Protein AF-A0AAD9IVC5-F1 (afdb_monomer_lite)

Organism: NCBI:txid53620

Radius of gyration: 12.46 Å; chains: 1; bounding box: 29×20×35 Å

Secondary structure (DSSP, 8-state):
-EESSTTTT--HHHHHHHHHHHHHHHHTT---EE--SS--HHHHHHHS--PPPP----

Foldseek 3Di:
DEEEAPCPPHDPVVSVVVLVVVVVCVLVVDDYDYDHDDDDPSRVVSVPPDDDHPPPPD

Structure (mmCIF, N/CA/C/O backbone):
data_AF-A0AAD9IVC5-F1
#
_entry.id   AF-A0AAD9IVC5-F1
#
loop_
_atom_site.group_PDB
_atom_site.id
_atom_site.type_symbol
_atom_site.label_atom_id
_atom_site.label_alt_id
_atom_site.label_comp_id
_atom_site.label_asym_id
_atom_site.label_entity_id
_atom_site.label_seq_id
_atom_site.pdbx_PDB_ins_code
_atom_site.Cartn_x
_atom_site.Cartn_y
_atom_site.Cartn_z
_atom_site.occupancy
_atom_site.B_iso_or_equiv
_atom_site.auth_seq_id
_atom_site.auth_comp_id
_atom_site.auth_asym_id
_atom_site.auth_atom_id
_atom_site.pdbx_PDB_model_num
ATOM 1 N N . MET A 1 1 ? -13.092 3.851 0.000 1.00 72.25 1 MET A N 1
ATOM 2 C CA . MET A 1 1 ? -12.415 3.888 -1.317 1.00 72.25 1 MET A CA 1
ATOM 3 C C . MET A 1 1 ? -11.774 2.531 -1.563 1.00 72.25 1 MET A C 1
ATOM 5 O O . MET A 1 1 ? -11.318 1.928 -0.598 1.00 72.25 1 MET A O 1
ATOM 9 N N . PHE A 1 2 ? -11.771 2.061 -2.811 1.00 80.94 2 PHE A N 1
ATOM 10 C CA . PHE A 1 2 ? -11.099 0.826 -3.221 1.00 80.94 2 PHE A CA 1
ATOM 11 C C . PHE A 1 2 ? -9.953 1.185 -4.168 1.00 80.94 2 PHE A C 1
ATOM 13 O O . PHE A 1 2 ? -10.184 1.914 -5.133 1.00 80.94 2 PHE A O 1
ATOM 20 N N . CYS A 1 3 ? -8.745 0.705 -3.881 1.00 79.81 3 CYS A N 1
ATOM 21 C CA . CYS A 1 3 ? -7.565 0.905 -4.721 1.00 79.81 3 CYS A CA 1
ATOM 22 C C . CYS A 1 3 ? -6.946 -0.457 -5.044 1.00 79.81 3 CYS A C 1
ATOM 24 O O . CYS A 1 3 ? -6.643 -1.216 -4.129 1.00 79.81 3 CYS A O 1
ATOM 26 N N . ASP A 1 4 ? -6.765 -0.769 -6.325 1.00 83.62 4 ASP A N 1
ATOM 27 C CA . ASP A 1 4 ? -6.051 -1.977 -6.742 1.00 83.62 4 ASP A CA 1
ATOM 28 C C . ASP A 1 4 ? -4.625 -1.589 -7.143 1.00 83.62 4 ASP A C 1
ATOM 30 O O . ASP A 1 4 ? -4.438 -0.753 -8.025 1.00 83.62 4 ASP A O 1
ATOM 34 N N . GLU A 1 5 ? -3.638 -2.119 -6.424 1.00 85.88 5 GLU A N 1
ATOM 35 C CA . GLU A 1 5 ? -2.202 -1.877 -6.622 1.00 85.88 5 GLU A CA 1
ATOM 36 C C . GLU A 1 5 ? -1.756 -0.397 -6.776 1.00 85.88 5 GLU A C 1
ATOM 38 O O . GLU A 1 5 ? -1.015 -0.057 -7.705 1.00 85.88 5 GLU A O 1
ATOM 43 N N . PRO A 1 6 ? -2.108 0.526 -5.859 1.00 86.44 6 PRO A N 1
ATOM 44 C CA . PRO A 1 6 ? -1.877 1.963 -6.052 1.00 86.44 6 PRO A CA 1
ATOM 45 C C . PRO A 1 6 ? -0.396 2.383 -6.024 1.00 86.44 6 PRO A C 1
ATOM 47 O O . PRO A 1 6 ? -0.077 3.538 -6.297 1.00 86.44 6 PRO A O 1
ATOM 50 N N . THR A 1 7 ? 0.513 1.467 -5.681 1.00 89.94 7 THR A N 1
ATOM 51 C CA . THR A 1 7 ? 1.963 1.699 -5.642 1.00 89.94 7 THR A CA 1
ATOM 52 C C . THR A 1 7 ? 2.719 1.034 -6.797 1.00 89.94 7 THR A C 1
ATOM 54 O O . THR A 1 7 ? 3.947 1.107 -6.833 1.00 89.94 7 THR A O 1
ATOM 57 N N . SER A 1 8 ? 2.028 0.355 -7.721 1.00 88.06 8 SER A N 1
ATOM 58 C CA . SER A 1 8 ? 2.671 -0.405 -8.800 1.00 88.06 8 SER A CA 1
ATOM 59 C C . SER A 1 8 ? 3.426 0.511 -9.769 1.00 88.06 8 SER A C 1
ATOM 61 O O . SER A 1 8 ? 2.905 1.529 -10.221 1.00 88.06 8 SER A O 1
ATOM 63 N N . GLY A 1 9 ? 4.682 0.169 -10.070 1.00 86.94 9 GLY A N 1
ATOM 64 C CA . GLY A 1 9 ? 5.547 0.951 -10.962 1.00 86.94 9 GLY A CA 1
ATOM 65 C C . GLY A 1 9 ? 6.076 2.271 -10.383 1.00 86.94 9 GLY A C 1
ATOM 66 O O . GLY A 1 9 ? 6.769 2.998 -11.094 1.00 86.94 9 GLY A O 1
ATOM 67 N N . LEU A 1 10 ? 5.784 2.584 -9.115 1.00 89.62 10 LEU A N 1
ATOM 68 C CA . LEU A 1 10 ? 6.348 3.742 -8.422 1.00 89.62 10 LEU A CA 1
ATOM 69 C C . LEU A 1 10 ? 7.687 3.398 -7.766 1.00 89.62 10 LEU A C 1
ATOM 71 O O . LEU A 1 10 ? 7.904 2.281 -7.294 1.00 89.62 10 LEU A O 1
ATOM 75 N N . ASP A 1 11 ? 8.576 4.386 -7.688 1.00 89.06 11 ASP A N 1
ATOM 76 C CA . ASP A 1 11 ? 9.731 4.285 -6.803 1.00 89.06 11 ASP A CA 1
ATOM 77 C C . ASP A 1 11 ? 9.303 4.332 -5.324 1.00 89.06 11 ASP A C 1
ATOM 79 O O . ASP A 1 11 ? 8.166 4.669 -4.975 1.00 89.06 11 ASP A O 1
ATOM 83 N N . SER A 1 12 ? 10.233 3.999 -4.429 1.00 84.94 12 SER A N 1
ATOM 84 C CA . SER A 1 12 ? 9.964 3.928 -2.990 1.00 84.94 12 SER A CA 1
ATOM 85 C C . SER A 1 12 ? 9.460 5.247 -2.393 1.00 84.94 12 SER A C 1
ATOM 87 O O . SER A 1 12 ? 8.688 5.222 -1.434 1.00 84.94 12 SER A O 1
ATOM 89 N N . PHE A 1 13 ? 9.880 6.397 -2.929 1.00 87.81 13 PHE A N 1
ATOM 90 C CA . PHE A 1 13 ? 9.462 7.703 -2.421 1.00 87.81 13 PHE A CA 1
ATOM 91 C C . PHE A 1 13 ? 8.029 8.021 -2.855 1.00 87.81 13 PHE A C 1
ATOM 93 O O . PHE A 1 13 ? 7.197 8.387 -2.022 1.00 87.81 13 PHE A O 1
ATOM 100 N N . ALA A 1 14 ? 7.717 7.827 -4.134 1.00 90.56 14 ALA A N 1
ATOM 101 C CA . ALA A 1 14 ? 6.382 8.037 -4.676 1.00 90.56 14 ALA A CA 1
ATOM 102 C C . ALA A 1 14 ? 5.359 7.061 -4.067 1.00 90.56 14 ALA A C 1
ATOM 104 O O . ALA A 1 14 ? 4.275 7.487 -3.669 1.00 90.56 14 ALA A O 1
ATOM 105 N N . ALA A 1 15 ? 5.717 5.784 -3.894 1.00 90.00 15 ALA A N 1
ATOM 106 C CA . ALA A 1 15 ? 4.872 4.803 -3.210 1.00 90.00 15 ALA A CA 1
ATOM 107 C C . ALA A 1 15 ? 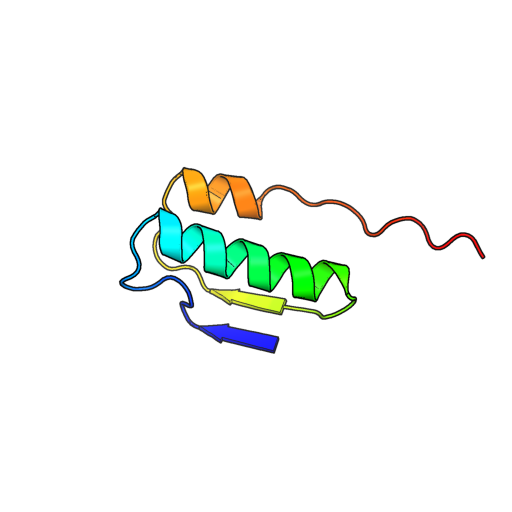4.563 5.215 -1.757 1.00 90.00 15 ALA A C 1
ATOM 109 O O . ALA A 1 15 ? 3.420 5.127 -1.311 1.00 90.00 15 ALA A O 1
ATOM 110 N N . CYS A 1 16 ? 5.560 5.737 -1.037 1.00 88.62 16 CYS A N 1
ATOM 111 C CA . CYS A 1 16 ? 5.388 6.265 0.316 1.00 88.62 16 CYS A CA 1
ATOM 112 C C . CYS A 1 16 ? 4.399 7.446 0.351 1.00 88.62 16 CYS A C 1
ATOM 114 O O . CYS A 1 16 ? 3.482 7.456 1.172 1.00 88.62 16 CYS A O 1
ATOM 116 N N . ARG A 1 17 ? 4.501 8.396 -0.593 1.00 91.81 17 ARG A N 1
ATOM 117 C CA . ARG A 1 17 ? 3.544 9.516 -0.709 1.00 91.81 17 ARG A CA 1
ATOM 118 C C . ARG A 1 17 ? 2.106 9.039 -0.948 1.00 91.81 17 ARG A C 1
ATOM 120 O O . ARG A 1 17 ? 1.174 9.615 -0.389 1.00 91.81 17 ARG A O 1
ATOM 127 N N . VAL A 1 18 ? 1.917 7.994 -1.756 1.00 92.50 18 VAL A N 1
ATOM 128 C CA . VAL A 1 18 ? 0.591 7.394 -1.985 1.00 92.50 18 VAL A CA 1
ATOM 129 C C . VAL A 1 18 ? 0.020 6.829 -0.684 1.00 92.50 18 VAL A C 1
ATOM 131 O O . VAL A 1 18 ? -1.125 7.119 -0.346 1.00 92.50 18 VAL A O 1
ATOM 134 N N . LEU A 1 19 ? 0.815 6.081 0.084 1.00 90.31 19 LEU A N 1
ATOM 135 C CA . LEU A 1 19 ? 0.374 5.507 1.360 1.00 90.31 19 LEU A CA 1
ATOM 136 C C . LEU A 1 19 ? 0.038 6.574 2.405 1.00 90.31 19 LEU A C 1
ATOM 138 O O . LEU A 1 19 ? -0.973 6.444 3.093 1.00 90.31 19 LEU A O 1
ATOM 142 N N . GLU A 1 20 ? 0.818 7.653 2.490 1.00 90.75 20 GLU A N 1
ATOM 143 C CA . GLU A 1 20 ? 0.495 8.798 3.354 1.00 90.75 20 GLU A CA 1
ATOM 144 C C . GLU A 1 20 ? -0.853 9.428 2.984 1.00 90.75 20 GLU A C 1
ATOM 146 O O . GLU A 1 20 ? -1.652 9.761 3.861 1.00 90.75 20 GLU A O 1
ATOM 151 N N . ALA A 1 21 ? -1.147 9.561 1.688 1.00 92.00 21 ALA A N 1
ATOM 152 C CA . ALA A 1 21 ? -2.433 10.075 1.231 1.00 92.00 21 ALA A CA 1
ATOM 153 C C . ALA A 1 21 ? -3.592 9.133 1.602 1.00 92.00 21 ALA A C 1
ATOM 155 O O . ALA A 1 21 ? -4.622 9.599 2.097 1.00 92.00 21 ALA A O 1
ATOM 156 N N . LEU A 1 22 ? -3.418 7.816 1.427 1.00 90.75 22 LEU A N 1
ATOM 157 C CA . LEU A 1 22 ? -4.400 6.818 1.865 1.00 90.75 22 LEU A CA 1
ATOM 158 C C . LEU A 1 22 ? -4.639 6.895 3.381 1.00 90.75 22 LEU A C 1
ATOM 160 O O . LEU A 1 22 ? -5.790 6.880 3.817 1.00 90.75 22 LEU A O 1
ATOM 164 N N . ARG A 1 23 ? -3.577 7.060 4.175 1.00 88.12 23 ARG A N 1
ATOM 165 C CA . ARG A 1 23 ? -3.660 7.182 5.636 1.00 88.12 23 ARG A CA 1
ATOM 166 C C . ARG A 1 23 ? -4.334 8.474 6.094 1.00 88.12 23 ARG A C 1
ATOM 168 O O . ARG A 1 23 ? -5.145 8.465 7.016 1.00 88.12 23 ARG A O 1
ATOM 175 N N . ASN A 1 24 ? -4.090 9.588 5.411 1.00 89.94 24 ASN A N 1
ATOM 176 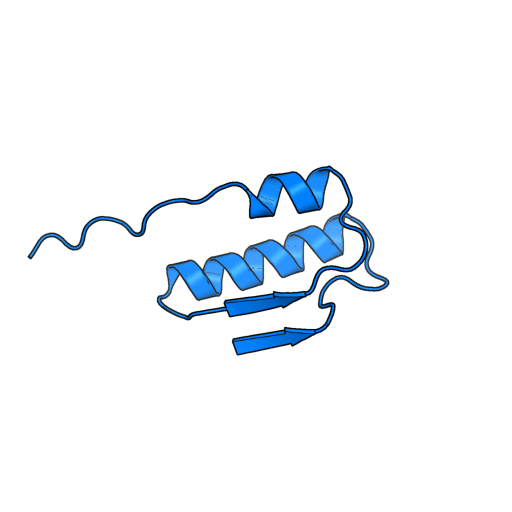C CA . ASN A 1 24 ? -4.819 10.828 5.679 1.00 89.94 24 ASN A CA 1
ATOM 177 C C . ASN A 1 24 ? -6.323 10.671 5.419 1.00 89.94 24 ASN A C 1
ATOM 179 O O . ASN A 1 24 ? -7.136 11.201 6.175 1.00 89.94 24 ASN A O 1
ATOM 183 N N . MET A 1 25 ? -6.717 9.907 4.394 1.00 89.75 25 MET A N 1
ATOM 184 C CA . MET A 1 25 ? -8.131 9.598 4.176 1.00 89.75 25 MET A CA 1
ATOM 185 C C . MET A 1 25 ? -8.716 8.757 5.314 1.00 89.75 25 MET A C 1
ATOM 187 O O . MET A 1 25 ? -9.818 9.064 5.771 1.00 89.75 25 MET A O 1
ATOM 191 N N . THR A 1 26 ? -7.989 7.751 5.812 1.00 88.62 26 THR A N 1
ATOM 192 C CA . THR A 1 26 ? -8.462 6.949 6.952 1.00 88.62 26 THR A CA 1
ATOM 193 C C . THR A 1 26 ? -8.601 7.763 8.229 1.00 88.62 26 THR A C 1
ATOM 195 O O . THR A 1 26 ? -9.610 7.636 8.922 1.00 88.62 26 THR A O 1
ATOM 198 N N . ASN A 1 27 ? -7.663 8.674 8.486 1.00 87.06 27 ASN A N 1
ATOM 199 C CA . ASN A 1 27 ? -7.711 9.577 9.638 1.00 87.06 27 ASN A CA 1
ATOM 200 C C . ASN A 1 27 ? -8.899 10.549 9.581 1.00 87.06 27 ASN A C 1
ATOM 202 O O . ASN A 1 27 ? -9.428 10.940 10.617 1.00 87.06 27 ASN A O 1
ATOM 206 N N . ASN A 1 28 ? -9.369 10.889 8.379 1.00 89.88 28 ASN A N 1
ATOM 207 C CA . ASN A 1 28 ? -10.555 11.721 8.168 1.00 89.88 28 ASN A CA 1
ATOM 208 C C . ASN A 1 28 ? -11.878 10.925 8.194 1.00 89.88 28 ASN A C 1
ATOM 210 O O . ASN A 1 28 ? -12.920 11.447 7.802 1.00 89.88 28 ASN A O 1
ATOM 214 N N . GLY A 1 29 ? -11.856 9.666 8.645 1.00 88.69 29 GLY A N 1
ATOM 215 C CA . GLY A 1 29 ? -13.052 8.837 8.813 1.00 88.69 29 GLY A CA 1
ATOM 216 C C . GLY A 1 29 ? -13.461 8.040 7.573 1.00 88.69 29 GLY A C 1
ATOM 217 O O . GLY A 1 29 ? -14.557 7.478 7.542 1.00 88.69 29 GLY A O 1
ATOM 218 N N . HIS A 1 30 ? -12.611 7.958 6.544 1.00 89.00 30 HIS A N 1
ATOM 219 C CA . HIS A 1 30 ? -12.885 7.124 5.375 1.00 89.00 30 HIS A CA 1
ATOM 220 C C . HIS A 1 30 ? -12.325 5.712 5.537 1.00 89.00 30 HIS A C 1
ATOM 222 O O . HIS A 1 30 ? -11.153 5.516 5.825 1.00 89.00 30 HIS A O 1
ATOM 228 N N . THR A 1 31 ? -13.116 4.690 5.226 1.00 90.12 31 THR A N 1
ATOM 229 C CA . THR A 1 31 ? -12.568 3.337 5.082 1.00 90.12 31 THR A CA 1
ATOM 230 C C . THR A 1 31 ? -11.859 3.195 3.732 1.00 90.12 31 THR A C 1
ATOM 232 O O . THR A 1 31 ? -12.451 3.449 2.673 1.00 90.12 31 THR A O 1
ATOM 235 N N . VAL A 1 32 ? -10.598 2.768 3.761 1.00 89.12 32 VAL A N 1
ATOM 236 C CA . VAL A 1 32 ? -9.784 2.456 2.578 1.00 89.12 32 VAL A CA 1
ATOM 237 C C . VAL A 1 32 ? -9.496 0.959 2.568 1.00 89.12 32 VAL A C 1
ATOM 239 O O . VAL A 1 32 ? -9.053 0.410 3.571 1.00 89.12 32 VAL A O 1
ATOM 242 N N . LEU A 1 33 ? -9.742 0.306 1.433 1.00 90.06 33 LEU A N 1
ATOM 243 C CA . LEU A 1 33 ? -9.317 -1.067 1.171 1.00 90.06 33 LEU A CA 1
ATOM 244 C C . LEU A 1 33 ? -8.389 -1.050 -0.044 1.00 90.06 33 LEU A C 1
ATOM 246 O O . LEU A 1 33 ? -8.766 -0.521 -1.093 1.00 90.06 33 LEU A O 1
ATOM 250 N N . THR A 1 34 ? -7.189 -1.612 0.103 1.00 88.81 34 THR A N 1
ATOM 251 C CA . THR A 1 34 ? -6.197 -1.658 -0.974 1.00 88.81 34 THR A CA 1
ATOM 252 C C . THR A 1 34 ? -5.451 -2.981 -1.021 1.00 88.81 34 THR A C 1
ATOM 254 O O . THR A 1 34 ? -5.212 -3.602 0.014 1.00 88.81 34 THR A O 1
ATOM 257 N N . THR A 1 35 ? -5.048 -3.389 -2.219 1.00 89.25 35 THR A N 1
ATOM 258 C CA . THR A 1 35 ? -4.088 -4.477 -2.452 1.00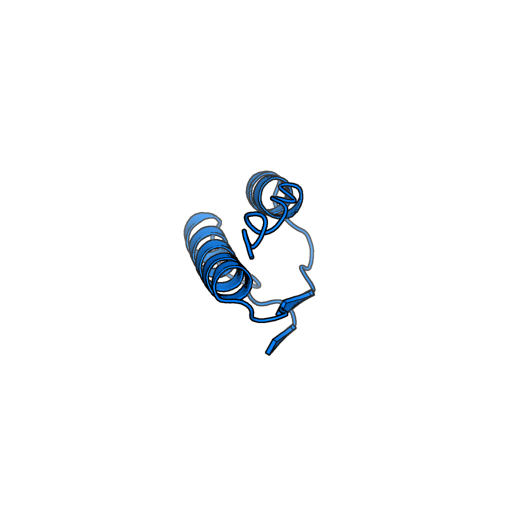 89.25 35 THR A CA 1
ATOM 259 C C . THR A 1 35 ? -2.692 -3.879 -2.637 1.00 89.25 35 THR A C 1
ATOM 261 O O . THR A 1 35 ? -2.542 -2.804 -3.218 1.00 89.25 35 THR A O 1
ATOM 264 N N . ILE A 1 36 ? -1.654 -4.544 -2.123 1.00 86.12 36 ILE A N 1
ATOM 265 C CA . ILE A 1 36 ? -0.255 -4.188 -2.398 1.00 86.12 36 ILE A CA 1
ATOM 266 C C . ILE A 1 36 ? 0.465 -5.433 -2.885 1.00 86.12 36 ILE A C 1
ATOM 268 O O . ILE A 1 36 ? 0.583 -6.423 -2.163 1.00 86.12 36 ILE A O 1
ATOM 272 N N . HIS A 1 37 ? 0.954 -5.375 -4.118 1.00 83.12 37 HIS A N 1
ATOM 273 C CA . HIS A 1 37 ? 1.682 -6.468 -4.735 1.00 83.12 37 HIS A CA 1
ATOM 274 C C . HIS A 1 37 ? 3.172 -6.265 -4.467 1.00 83.12 37 HIS A C 1
ATOM 276 O O . HIS A 1 37 ? 3.782 -5.329 -4.971 1.00 83.12 37 HIS A O 1
ATOM 282 N N . GLN A 1 38 ? 3.736 -7.144 -3.632 1.00 82.44 38 GLN A N 1
ATOM 283 C CA . GLN A 1 38 ? 5.157 -7.171 -3.256 1.00 82.44 38 GLN A CA 1
ATOM 284 C C . GLN A 1 38 ? 5.638 -5.884 -2.553 1.00 82.44 38 GLN A C 1
ATOM 286 O O . GLN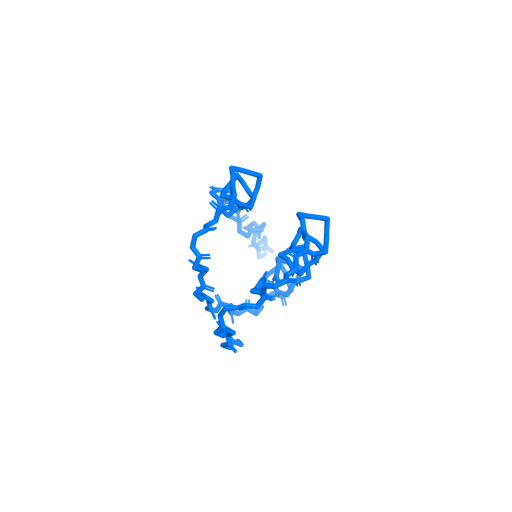 A 1 38 ? 6.427 -5.121 -3.114 1.00 82.44 38 GLN A O 1
ATOM 291 N N . PRO A 1 39 ? 5.196 -5.631 -1.307 1.00 83.88 39 PRO A N 1
ATOM 292 C CA . PRO A 1 39 ? 5.632 -4.453 -0.571 1.00 83.88 39 PRO A CA 1
ATOM 293 C C . PRO A 1 39 ? 7.146 -4.484 -0.331 1.00 83.88 39 PRO A C 1
ATOM 295 O O . PRO A 1 39 ? 7.715 -5.504 0.063 1.00 83.88 39 PRO A O 1
ATOM 298 N N . SER A 1 40 ? 7.799 -3.336 -0.515 1.00 83.75 40 SER A N 1
ATOM 299 C CA . SER A 1 40 ? 9.141 -3.130 0.029 1.00 83.75 40 SER A CA 1
ATOM 300 C C . SER A 1 40 ? 9.082 -3.081 1.562 1.00 83.75 40 SER A C 1
ATOM 302 O O . SER A 1 40 ? 8.027 -2.823 2.142 1.00 83.75 40 SER A O 1
ATOM 304 N N . SER A 1 41 ? 10.215 -3.282 2.241 1.00 84.12 41 SER A N 1
ATOM 305 C CA . SER A 1 41 ? 10.274 -3.237 3.712 1.00 84.12 41 SER A CA 1
ATOM 306 C C . SER A 1 41 ? 9.788 -1.904 4.296 1.00 84.12 41 SER A C 1
ATOM 308 O O . SER A 1 41 ? 9.140 -1.895 5.338 1.00 84.12 41 SER A O 1
ATOM 310 N N . GLY A 1 42 ? 10.054 -0.787 3.611 1.00 81.94 42 GLY A N 1
ATOM 311 C CA . GLY A 1 42 ? 9.571 0.535 4.015 1.00 81.94 42 GLY A CA 1
ATOM 312 C C . GLY A 1 42 ? 8.053 0.675 3.886 1.00 81.94 42 GLY A C 1
ATOM 313 O O . GLY A 1 42 ? 7.406 1.134 4.819 1.00 81.94 42 GLY A O 1
ATOM 314 N N . VAL A 1 43 ? 7.477 0.225 2.765 1.00 82.81 43 VAL A N 1
ATOM 315 C CA . VAL A 1 43 ? 6.017 0.212 2.558 1.00 82.81 43 VAL A CA 1
ATOM 316 C C . VAL A 1 43 ? 5.330 -0.680 3.588 1.00 82.81 43 VAL A C 1
ATOM 318 O O . VAL A 1 43 ? 4.319 -0.287 4.160 1.00 82.81 43 VAL A O 1
ATOM 321 N N . PHE A 1 44 ? 5.898 -1.856 3.851 1.00 83.81 44 PHE A N 1
ATOM 322 C CA . PHE A 1 44 ? 5.371 -2.796 4.833 1.00 83.81 44 PHE A CA 1
ATOM 323 C C . PHE A 1 44 ? 5.313 -2.179 6.239 1.00 83.81 44 PHE A C 1
ATOM 325 O O . PHE A 1 44 ? 4.269 -2.218 6.883 1.00 83.81 44 PHE A O 1
ATOM 332 N N . ALA A 1 45 ? 6.385 -1.505 6.671 1.00 83.69 45 ALA A N 1
ATOM 333 C CA . ALA A 1 45 ? 6.432 -0.841 7.974 1.00 83.69 45 ALA A CA 1
ATOM 334 C C . ALA A 1 45 ? 5.360 0.257 8.149 1.00 83.69 45 ALA A C 1
ATOM 336 O O . ALA A 1 45 ? 4.882 0.468 9.258 1.00 83.69 45 ALA A O 1
ATOM 337 N N . MET A 1 46 ? 4.951 0.934 7.070 1.00 78.94 46 MET A N 1
ATOM 338 C CA . MET A 1 46 ? 3.917 1.981 7.122 1.00 78.94 46 MET A CA 1
ATOM 339 C C . MET A 1 46 ? 2.486 1.434 7.266 1.00 78.94 46 MET A C 1
ATOM 341 O O . MET A 1 46 ? 1.587 2.177 7.669 1.00 78.94 46 MET A O 1
ATOM 345 N N . LEU A 1 47 ? 2.257 0.163 6.909 1.00 78.06 47 LEU A N 1
ATOM 346 C CA . LEU A 1 47 ? 0.944 -0.492 6.987 1.00 78.06 47 LEU A CA 1
ATOM 347 C C . LEU A 1 47 ? 0.658 -1.077 8.373 1.00 78.06 47 LEU A C 1
ATOM 349 O O . LEU A 1 47 ? -0.491 -1.060 8.807 1.00 78.06 47 LEU A O 1
ATOM 353 N N . ASP A 1 48 ? 1.687 -1.581 9.056 1.00 70.44 48 ASP A N 1
ATOM 354 C CA . ASP A 1 48 ? 1.546 -2.274 10.345 1.00 70.44 48 ASP A CA 1
ATOM 355 C C . ASP A 1 48 ? 1.236 -1.331 11.521 1.00 70.44 48 ASP A C 1
ATOM 357 O O . ASP A 1 48 ? 0.779 -1.776 12.576 1.00 70.44 48 ASP A O 1
ATOM 361 N N . GLU A 1 49 ? 1.435 -0.019 11.360 1.00 66.56 49 GLU A N 1
ATOM 362 C CA . GLU A 1 49 ? 1.057 0.968 12.372 1.00 66.56 49 GLU A CA 1
ATOM 363 C C . GLU A 1 49 ? -0.468 1.141 12.425 1.00 66.56 49 GLU A C 1
ATOM 365 O O . GLU A 1 49 ? -1.023 2.086 11.861 1.00 66.56 49 GLU A O 1
ATOM 370 N N . TYR A 1 50 ? -1.159 0.251 13.135 1.00 62.47 50 TYR A N 1
ATOM 371 C CA . TYR A 1 50 ? -2.530 0.494 13.573 1.00 62.47 50 TYR A CA 1
ATOM 372 C C . TYR A 1 50 ? -2.522 1.543 14.691 1.00 62.47 50 TYR A C 1
ATOM 374 O O . TYR A 1 50 ? -2.183 1.246 15.836 1.00 62.47 50 TYR A O 1
ATOM 382 N N . GLU A 1 51 ? -2.909 2.775 14.363 1.00 64.56 51 GLU A N 1
ATOM 383 C CA . GLU A 1 51 ? -3.225 3.787 15.366 1.00 64.56 51 GLU A CA 1
ATOM 384 C C . GLU A 1 51 ? -4.746 3.785 15.570 1.00 64.56 51 GLU A C 1
ATOM 386 O O . GLU A 1 51 ? -5.490 4.033 14.614 1.00 64.56 51 GLU A O 1
ATOM 391 N N . PRO A 1 52 ? -5.246 3.441 16.771 1.00 60.28 52 PRO A N 1
ATOM 392 C CA . PRO A 1 52 ? -6.673 3.498 17.029 1.00 60.28 52 PRO A CA 1
ATOM 393 C C . PRO A 1 52 ? -7.151 4.946 16.848 1.00 60.28 52 PRO A C 1
ATOM 395 O O . PRO A 1 52 ? -6.450 5.869 17.270 1.00 60.28 52 PRO A O 1
ATOM 398 N N . PRO A 1 53 ? -8.334 5.169 16.245 1.00 62.03 53 PRO A N 1
ATOM 399 C CA . PRO A 1 53 ? -8.871 6.514 16.111 1.00 62.03 53 PRO A CA 1
ATOM 400 C C . PRO A 1 53 ? -8.927 7.173 17.496 1.00 62.03 53 PRO A C 1
ATOM 402 O O . PRO A 1 53 ? -9.271 6.489 18.470 1.00 62.03 53 PRO A O 1
ATOM 405 N N . PRO A 1 54 ? -8.583 8.471 17.612 1.00 65.31 54 PRO A N 1
ATOM 406 C CA . PRO A 1 54 ? -8.627 9.163 18.889 1.00 65.31 54 PRO A CA 1
ATOM 407 C C . PRO A 1 54 ? -10.017 8.975 19.489 1.00 65.31 54 PRO A C 1
ATOM 409 O O . PRO A 1 54 ? -11.027 9.204 18.818 1.00 65.31 54 PRO A O 1
ATOM 412 N N . SER A 1 55 ? -10.058 8.488 20.732 1.00 65.38 55 SER A N 1
ATOM 413 C CA . SER A 1 55 ? -11.299 8.226 21.452 1.00 65.38 55 SER A CA 1
ATOM 414 C C . SER A 1 55 ? -12.182 9.462 21.353 1.00 65.38 55 SER A C 1
ATOM 416 O O . SER A 1 55 ? -11.806 10.527 21.842 1.00 65.38 55 SER A O 1
ATOM 418 N N 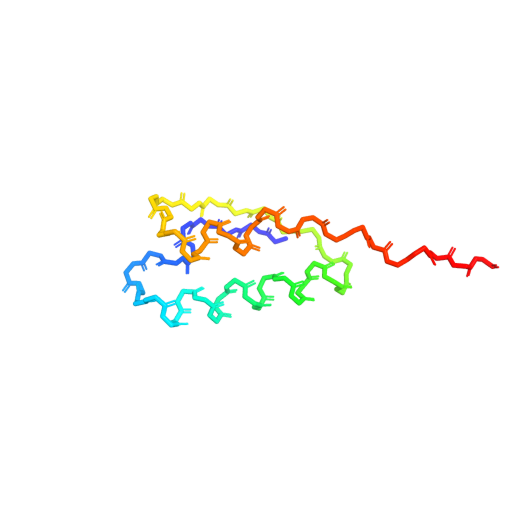. THR A 1 56 ? -13.326 9.329 20.682 1.00 57.19 56 THR A N 1
ATOM 419 C CA . THR A 1 56 ? -14.351 10.365 20.666 1.00 57.19 56 THR A CA 1
ATOM 420 C C . THR A 1 56 ? -14.805 10.551 22.107 1.00 57.19 56 THR A C 1
ATOM 422 O O . THR A 1 56 ? -15.576 9.753 22.633 1.00 57.19 56 THR A O 1
ATOM 425 N N . THR A 1 57 ? -14.252 11.556 22.779 1.00 48.53 57 THR A N 1
ATOM 426 C CA . THR A 1 57 ? -14.794 12.057 24.036 1.00 48.53 57 THR A CA 1
ATOM 427 C C . THR A 1 57 ? -16.189 12.578 23.707 1.00 48.53 57 THR A C 1
ATOM 429 O O . THR A 1 57 ? -16.313 13.560 22.974 1.00 48.53 57 THR A O 1
ATOM 432 N N . PHE A 1 58 ? -17.217 11.856 24.155 1.00 55.66 58 PHE A N 1
ATOM 433 C CA . PHE A 1 58 ? -18.587 12.365 24.194 1.00 55.66 58 PHE A CA 1
ATOM 434 C C . PHE A 1 58 ? -18.699 13.495 25.219 1.00 55.66 58 PHE A C 1
ATOM 436 O O . PHE A 1 58 ? -18.013 13.405 26.266 1.00 55.66 58 PHE A O 1
#

InterPro domains:
  IPR027417 P-loop containing nucleoside triphosphate hydrolase [G3DSA:3.40.50.300]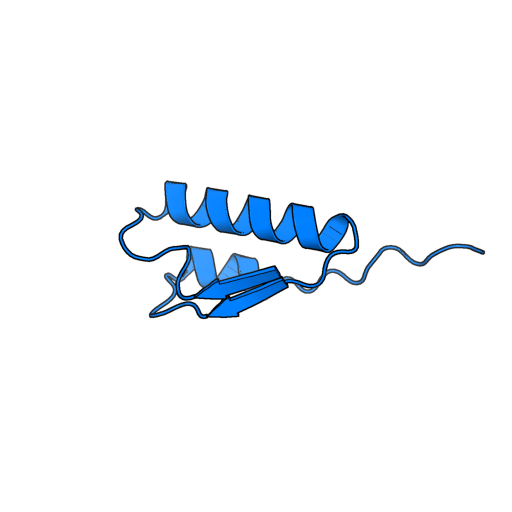 (1-50)
  IPR027417 P-loop containing nucleoside triphosphate hydrolase [SSF52540] (2-40)
  IPR050352 ATP-binding cassette subfamily G transporters [PTHR48041] (1-49)

Sequence (58 aa):
MFCDEPTSGLDSFAACRVLEALRNMTNNGHTVLTTIHQPSSGVFAMLDEYEPPPSTTF

pLDDT: mean 81.93, std 10.8, range [48.53, 92.5]